Protein AF-0000000085096540 (afdb_homodimer)

Secondary structure (DSSP, 8-state):
---------------HHHHHHHHHHHHHHS-GGG--HHHHHHHH-TT--HHHHHHHHHHHHHHHHHHHHTTS--------------/---------------HHHHHHHHHHHHHHS-GGG--HHHHHHHH-TT--HHHHHHHHHHHHHHHHHHHHTTS--------------

Solvent-accessible surface area (backbone atoms only — not comparable to full-atom values): 10720 Å² total; per-residue (Å²): 128,80,75,74,68,70,60,70,78,68,75,84,72,84,42,75,68,53,48,50,51,51,45,54,40,44,5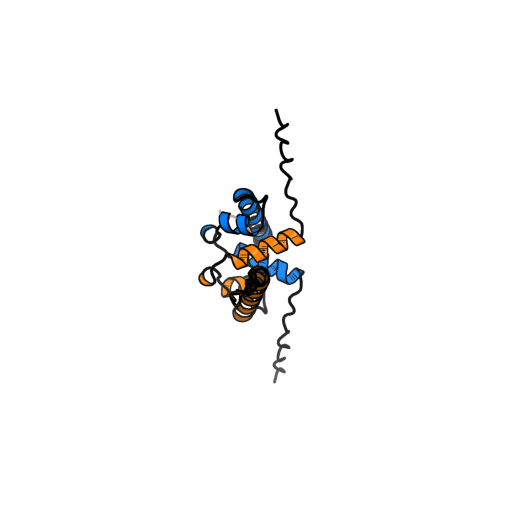8,60,69,46,56,77,84,69,55,58,41,58,60,37,16,60,69,75,33,91,90,50,39,40,67,57,48,46,51,52,55,49,51,52,43,52,51,54,45,49,62,53,52,64,65,49,74,72,73,72,79,73,79,73,69,72,72,73,81,117,126,81,74,75,65,71,60,68,78,70,74,81,73,84,41,74,68,55,49,49,50,52,46,54,42,45,59,60,69,45,55,79,84,69,56,57,40,57,60,39,15,61,70,76,34,90,90,50,39,40,66,56,47,46,52,52,54,50,52,52,41,52,52,55,46,48,61,54,52,64,63,51,75,72,75,72,78,73,75,77,71,75,75,81,79,130

Structure (mmCIF, N/CA/C/O backbone):
data_AF-0000000085096540-model_v1
#
loop_
_entity.id
_entity.type
_entity.pdbx_description
1 polymer 'Uncharacterized protein'
#
loop_
_atom_site.group_PDB
_atom_site.id
_atom_site.type_symbol
_atom_site.label_atom_id
_atom_site.label_alt_id
_atom_site.label_comp_id
_atom_site.label_asym_id
_atom_site.label_entity_id
_atom_site.label_seq_id
_atom_site.pdbx_PDB_ins_code
_atom_site.Cartn_x
_atom_site.Cartn_y
_atom_site.Cartn_z
_atom_site.occupancy
_atom_site.B_iso_or_equiv
_atom_site.auth_seq_id
_atom_site.auth_comp_id
_atom_site.auth_asym_id
_atom_site.auth_atom_id
_atom_site.pdbx_PDB_model_num
ATOM 1 N N . MET A 1 1 ? -4.555 -31.719 -31.266 1 36.19 1 MET A N 1
ATOM 2 C CA . MET A 1 1 ? -3.91 -30.438 -31.047 1 36.19 1 MET A CA 1
ATOM 3 C C . MET A 1 1 ? -4.59 -29.672 -29.906 1 36.19 1 MET A C 1
ATOM 5 O O . MET A 1 1 ? -5.805 -29.453 -29.938 1 36.19 1 MET A O 1
ATOM 9 N N . ALA A 1 2 ? -4.289 -29.891 -28.609 1 49.44 2 ALA A N 1
ATOM 10 C CA . ALA A 1 2 ? -4.914 -29.344 -27.406 1 49.44 2 ALA A CA 1
ATOM 11 C C . ALA A 1 2 ? -5.16 -27.844 -27.547 1 49.44 2 ALA A C 1
ATOM 13 O O . ALA A 1 2 ? -4.348 -27.125 -28.141 1 49.44 2 ALA A O 1
ATOM 14 N N . SER A 1 3 ? -6.297 -27.438 -27.969 1 47.88 3 SER A N 1
ATOM 15 C CA . SER A 1 3 ? -6.73 -26.047 -28.094 1 47.88 3 SER A CA 1
ATOM 16 C C . SER A 1 3 ? -6.023 -25.141 -27.094 1 47.88 3 SER A C 1
ATOM 18 O O . SER A 1 3 ? -6.129 -25.344 -25.891 1 47.88 3 SER A O 1
ATOM 20 N N . ALA A 1 4 ? -4.797 -24.781 -27.281 1 50.97 4 ALA A N 1
ATOM 21 C CA . ALA A 1 4 ? -4.008 -23.797 -26.547 1 50.97 4 ALA A CA 1
ATOM 22 C C . ALA A 1 4 ? -4.895 -22.688 -26.016 1 50.97 4 ALA A C 1
ATOM 24 O O . ALA A 1 4 ? -5.445 -21.891 -26.781 1 50.97 4 ALA A O 1
ATOM 25 N N . GLN A 1 5 ? -5.953 -22.969 -25.234 1 45.81 5 GLN A N 1
ATOM 26 C CA . GLN A 1 5 ? -6.848 -22.016 -24.578 1 45.81 5 GLN A CA 1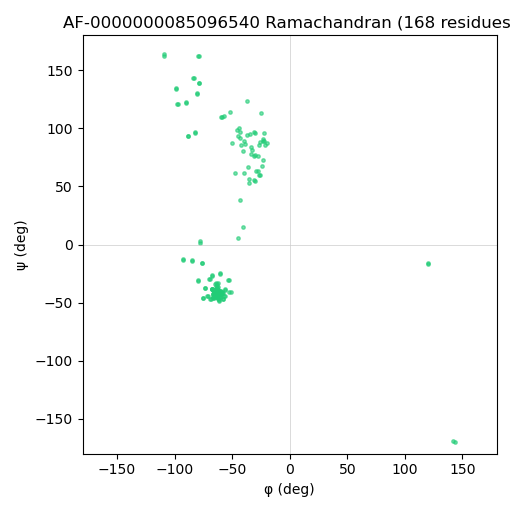
ATOM 27 C C . GLN A 1 5 ? -6.164 -20.672 -24.359 1 45.81 5 GLN A C 1
ATOM 29 O O . GLN A 1 5 ? -5.18 -20.578 -23.609 1 45.81 5 GLN A O 1
ATOM 34 N N . GLU A 1 6 ? -5.887 -19.984 -25.484 1 49.59 6 GLU A N 1
ATOM 35 C CA . GLU A 1 6 ? -5.5 -18.594 -25.344 1 49.59 6 GLU A CA 1
ATOM 36 C C . GLU A 1 6 ? -6.09 -17.984 -24.062 1 49.59 6 GLU A C 1
ATOM 38 O O . GLU A 1 6 ? -7.309 -17.891 -23.922 1 49.59 6 GLU A O 1
ATOM 43 N N . SER A 1 7 ? -5.773 -18.5 -22.969 1 51.91 7 SER A N 1
ATOM 44 C CA . SER A 1 7 ? -6.238 -18 -21.672 1 51.91 7 SER A CA 1
ATOM 45 C C . SER A 1 7 ? -6.645 -16.531 -21.75 1 51.91 7 SER A C 1
ATOM 47 O O . SER A 1 7 ? -5.895 -15.703 -22.266 1 51.91 7 SER A O 1
ATOM 49 N N . PRO A 1 8 ? -7.934 -16.344 -22.078 1 53.5 8 PRO A N 1
ATOM 50 C CA . PRO A 1 8 ? -8.375 -14.953 -22.078 1 53.5 8 PRO A CA 1
ATOM 51 C C . PRO A 1 8 ? -7.469 -14.031 -21.266 1 53.5 8 PRO A C 1
ATOM 53 O O . PRO A 1 8 ? -7.035 -14.398 -20.172 1 53.5 8 PRO A O 1
ATOM 56 N N . LYS A 1 9 ? -6.422 -13.523 -21.969 1 57.03 9 LYS A N 1
ATOM 57 C CA . LYS A 1 9 ? -5.629 -12.523 -21.25 1 57.03 9 LYS A CA 1
ATOM 58 C C . LYS A 1 9 ? -6.48 -11.766 -20.234 1 57.03 9 LYS A C 1
ATOM 60 O O . LYS A 1 9 ? -7.367 -11 -20.609 1 57.03 9 LYS A O 1
ATOM 65 N N . LYS A 1 10 ? -6.984 -12.477 -19.25 1 64.19 10 LYS A N 1
ATOM 66 C CA . LYS A 1 10 ? -7.879 -11.898 -18.25 1 64.19 10 LYS A CA 1
ATOM 67 C C . LYS A 1 10 ? -7.465 -10.469 -17.906 1 64.19 10 LYS A C 1
ATOM 69 O O . LYS A 1 10 ? -6.277 -10.195 -17.719 1 64.19 10 LYS A O 1
ATOM 74 N N . ARG A 1 11 ? -8.109 -9.492 -18.609 1 79.62 11 ARG A N 1
ATOM 75 C CA . ARG A 1 11 ? -7.945 -8.094 -18.203 1 79.62 11 ARG A CA 1
ATOM 76 C C . ARG A 1 11 ? -8.047 -7.945 -16.703 1 79.62 11 ARG A C 1
ATOM 78 O O . ARG A 1 11 ? -9.039 -8.359 -16.094 1 79.62 11 ARG A O 1
ATOM 85 N N . ILE A 1 12 ? -6.984 -7.859 -16.125 1 87.19 12 ILE A N 1
ATOM 86 C CA . ILE A 1 12 ? -6.98 -7.719 -14.672 1 87.19 12 ILE A CA 1
ATOM 87 C C . ILE A 1 12 ? -7.73 -6.453 -14.266 1 87.19 12 ILE A C 1
ATOM 89 O O . ILE A 1 12 ? -7.43 -5.363 -14.758 1 87.19 12 ILE A O 1
ATOM 93 N N . VAL A 1 13 ? -8.906 -6.742 -13.672 1 91.38 13 VAL A N 1
ATOM 94 C CA . VAL A 1 13 ? -9.664 -5.629 -13.102 1 91.38 13 VAL A CA 1
ATOM 95 C C . VAL A 1 13 ? -9.25 -5.414 -11.648 1 91.38 13 VAL A C 1
ATOM 97 O O . VAL A 1 13 ? -9.398 -6.309 -10.812 1 91.38 13 VAL A O 1
ATOM 100 N N . TRP A 1 14 ? -8.797 -4.254 -11.359 1 93.94 14 TRP A N 1
ATOM 101 C CA . TRP A 1 14 ? -8.328 -3.949 -10.008 1 93.94 14 TRP A CA 1
ATOM 102 C C . TRP A 1 14 ? -9.5 -3.6 -9.102 1 93.94 14 TRP A C 1
ATOM 104 O O . TRP A 1 14 ? -9.938 -2.445 -9.055 1 93.94 14 TRP A O 1
ATOM 114 N N . THR A 1 15 ? -9.953 -4.57 -8.367 1 94.06 15 THR A N 1
ATOM 115 C CA . THR A 1 15 ? -10.992 -4.371 -7.363 1 94.06 15 THR A CA 1
ATOM 116 C C . THR A 1 15 ? -10.398 -3.785 -6.086 1 94.06 15 THR A C 1
ATOM 118 O O . THR A 1 15 ? -9.18 -3.814 -5.891 1 94.06 15 THR A O 1
ATOM 121 N N . PRO A 1 16 ? -11.242 -3.215 -5.23 1 92.44 16 PRO A N 1
ATOM 122 C CA . PRO A 1 16 ? -10.742 -2.709 -3.951 1 92.44 16 PRO A CA 1
ATOM 123 C C . PRO A 1 16 ? -10.023 -3.781 -3.135 1 92.44 16 PRO A C 1
ATOM 125 O O . PRO A 1 16 ? -9.031 -3.49 -2.463 1 92.44 16 PRO A O 1
ATOM 128 N N . GLU A 1 17 ? -10.594 -4.969 -3.197 1 92.69 17 GLU A N 1
ATOM 129 C CA . GLU A 1 17 ? -9.992 -6.078 -2.465 1 92.69 17 GLU A CA 1
ATOM 130 C C . GLU A 1 17 ? -8.625 -6.438 -3.035 1 92.69 17 GLU A C 1
ATOM 132 O O . GLU A 1 17 ? -7.684 -6.703 -2.285 1 92.69 17 GLU A O 1
ATOM 137 N N . LEU A 1 18 ? -8.555 -6.457 -4.324 1 93.25 18 LEU A N 1
ATOM 138 C CA . LEU A 1 18 ? -7.305 -6.777 -5 1 93.25 18 LEU A CA 1
ATOM 139 C C . LEU A 1 18 ? -6.258 -5.699 -4.738 1 93.25 18 LEU A C 1
ATOM 141 O O . LEU A 1 18 ? -5.078 -6.008 -4.547 1 93.25 18 LEU A O 1
ATOM 145 N N . ASN A 1 19 ? -6.699 -4.484 -4.777 1 93.94 19 ASN A N 1
ATOM 146 C CA . ASN A 1 19 ? -5.801 -3.381 -4.461 1 93.94 19 ASN A CA 1
ATOM 147 C C . ASN A 1 19 ? -5.242 -3.5 -3.047 1 93.94 19 ASN A C 1
ATOM 149 O O . ASN A 1 19 ? -4.059 -3.244 -2.818 1 93.94 19 ASN A O 1
ATOM 153 N N . LYS A 1 20 ? -6.145 -3.883 -2.172 1 92.94 20 LYS A N 1
ATOM 154 C CA . LYS A 1 20 ? -5.703 -4.078 -0.794 1 92.94 20 LYS A CA 1
ATOM 155 C C . LYS A 1 20 ? -4.641 -5.172 -0.707 1 92.94 20 LYS A C 1
ATOM 157 O O . LYS A 1 20 ? -3.643 -5.02 -0 1 92.94 20 LYS A O 1
ATOM 162 N N . GLN A 1 21 ? -4.816 -6.258 -1.412 1 94.38 21 GLN A N 1
ATOM 163 C CA . GLN A 1 21 ? -3.857 -7.355 -1.432 1 94.38 21 GLN A CA 1
ATOM 164 C C . GLN A 1 21 ? -2.516 -6.91 -2.002 1 94.38 21 GLN A C 1
ATOM 166 O O . GLN A 1 21 ? -1.459 -7.293 -1.494 1 94.38 21 GLN A O 1
ATOM 171 N N . LEU A 1 22 ? -2.588 -6.121 -3.053 1 94.75 22 LEU A N 1
ATOM 172 C CA . LEU A 1 22 ? -1.38 -5.566 -3.656 1 94.75 22 LEU A CA 1
ATOM 173 C C . LEU A 1 22 ? -0.592 -4.746 -2.641 1 94.75 22 LEU A C 1
ATOM 175 O O . LEU A 1 22 ? 0.631 -4.875 -2.547 1 94.75 22 LEU A O 1
ATOM 179 N N . PHE A 1 23 ? -1.301 -4.004 -1.889 1 94.06 23 PHE A N 1
ATOM 180 C CA . PHE A 1 23 ? -0.681 -3.109 -0.919 1 94.06 23 PHE A CA 1
ATOM 181 C C . PHE A 1 23 ? -0.012 -3.9 0.198 1 94.06 23 PHE A C 1
ATOM 183 O O . PHE A 1 23 ? 1.139 -3.635 0.551 1 94.06 23 PHE A O 1
ATOM 190 N N . VAL A 1 24 ? -0.708 -4.855 0.712 1 93.56 24 VAL A N 1
ATOM 191 C CA . VAL A 1 24 ? -0.181 -5.691 1.786 1 93.56 24 VAL A CA 1
ATOM 192 C C . VAL A 1 24 ? 1.042 -6.457 1.29 1 93.56 24 VAL A C 1
ATOM 194 O O . VAL A 1 24 ? 2.051 -6.551 1.992 1 93.56 24 VAL A O 1
ATOM 197 N N . THR A 1 25 ? 0.964 -7.027 0.089 1 95.38 25 THR A N 1
ATOM 198 C CA . THR A 1 25 ? 2.062 -7.773 -0.518 1 95.38 25 THR A CA 1
ATOM 199 C C . THR A 1 25 ? 3.287 -6.879 -0.697 1 95.38 25 THR A C 1
ATOM 201 O O . THR A 1 25 ? 4.414 -7.301 -0.428 1 95.38 25 THR A O 1
ATOM 204 N N . LEU A 1 26 ? 3.043 -5.652 -1.104 1 94.31 26 LEU A N 1
ATOM 205 C CA . LEU A 1 26 ? 4.117 -4.684 -1.288 1 94.31 26 LEU A CA 1
ATOM 206 C C . LEU A 1 26 ? 4.848 -4.426 0.026 1 94.31 26 LEU A C 1
ATOM 208 O O . LEU A 1 26 ? 6.082 -4.465 0.074 1 94.31 26 LEU A O 1
ATOM 212 N N . ILE A 1 27 ? 4.121 -4.176 1.089 1 94.31 27 ILE A N 1
ATOM 213 C CA . ILE A 1 27 ? 4.676 -3.914 2.414 1 94.31 27 ILE A CA 1
ATOM 214 C C . ILE A 1 27 ? 5.508 -5.109 2.869 1 94.31 27 ILE A C 1
ATOM 216 O O . ILE A 1 27 ? 6.602 -4.945 3.41 1 94.31 27 ILE A O 1
ATOM 220 N N . ASN A 1 28 ? 5.008 -6.309 2.58 1 93 28 ASN A N 1
ATOM 221 C CA . ASN A 1 28 ? 5.691 -7.535 2.982 1 93 28 ASN A CA 1
ATOM 222 C C . ASN A 1 28 ? 7.008 -7.715 2.229 1 93 28 ASN A C 1
ATOM 224 O O . ASN A 1 28 ? 7.945 -8.32 2.746 1 93 28 ASN A O 1
ATOM 228 N N . CYS A 1 29 ? 7.082 -7.172 1.093 1 93.56 29 CYS A N 1
ATOM 229 C CA . CYS A 1 29 ? 8.258 -7.348 0.252 1 93.56 29 CYS A CA 1
ATOM 230 C C . CYS A 1 29 ? 9.266 -6.227 0.484 1 93.56 29 CYS A C 1
ATOM 232 O O . CYS A 1 29 ? 10.43 -6.332 0.08 1 93.56 29 CYS A O 1
ATOM 234 N N . LEU A 1 30 ? 8.836 -5.176 1.153 1 93.19 30 LEU A N 1
ATOM 235 C CA . LEU A 1 30 ? 9.703 -4.023 1.382 1 93.19 30 LEU A CA 1
ATOM 236 C C . LEU A 1 30 ? 10.609 -4.258 2.586 1 93.19 30 LEU A C 1
ATOM 238 O O . LEU A 1 30 ? 10.203 -4.883 3.564 1 93.19 30 LEU A O 1
ATOM 242 N N . GLU A 1 31 ? 11.82 -3.748 2.41 1 91.69 31 GLU A N 1
ATOM 243 C CA . GLU A 1 31 ? 12.719 -3.709 3.561 1 91.69 31 GLU A CA 1
ATOM 244 C C . GLU A 1 31 ? 12.375 -2.549 4.492 1 91.69 31 GLU A C 1
ATOM 246 O O . GLU A 1 31 ? 12.078 -1.445 4.027 1 91.69 31 GLU A O 1
ATOM 251 N N . PRO A 1 32 ? 12.422 -2.809 5.816 1 88.75 32 PRO A N 1
ATOM 252 C CA . PRO A 1 32 ? 12.133 -1.743 6.777 1 88.75 32 PRO A CA 1
ATOM 253 C C . PRO A 1 32 ? 12.977 -0.491 6.547 1 88.75 32 PRO A C 1
ATOM 255 O O . PRO A 1 32 ? 12.516 0.624 6.809 1 88.75 32 PRO A O 1
ATOM 258 N N . SER A 1 33 ? 14.133 -0.729 6.059 1 92.5 33 SER A N 1
ATOM 259 C CA . SER A 1 33 ? 15.062 0.381 5.863 1 92.5 33 SER A CA 1
ATOM 260 C C . SER A 1 33 ? 14.68 1.21 4.641 1 92.5 33 SER A C 1
ATOM 262 O O . SER A 1 33 ? 15.109 2.357 4.504 1 92.5 33 SER A O 1
ATOM 264 N N . ALA A 1 34 ? 13.852 0.702 3.787 1 92.62 34 ALA A N 1
ATOM 265 C CA . ALA A 1 34 ? 13.469 1.39 2.557 1 92.62 34 ALA A CA 1
ATOM 266 C C . ALA A 1 34 ? 12.32 2.363 2.811 1 92.62 34 ALA A C 1
ATOM 268 O O . ALA A 1 34 ? 12.07 3.262 2.004 1 92.62 34 ALA A O 1
ATOM 269 N N . ILE A 1 35 ? 11.688 2.268 3.928 1 94.94 35 ILE A N 1
ATOM 270 C CA . ILE A 1 35 ? 10.516 3.072 4.234 1 94.94 35 ILE A CA 1
ATOM 271 C C . ILE A 1 35 ? 10.922 4.277 5.082 1 94.94 35 ILE A C 1
ATOM 273 O O . ILE A 1 35 ? 11.547 4.121 6.133 1 94.94 35 ILE A O 1
ATOM 277 N N . ASN A 1 36 ? 10.648 5.441 4.566 1 95.31 36 ASN A N 1
ATOM 278 C CA . ASN A 1 36 ? 10.812 6.664 5.348 1 95.31 36 ASN A CA 1
ATOM 279 C C . ASN A 1 36 ? 9.555 6.996 6.141 1 95.31 36 ASN A C 1
ATOM 281 O O . ASN A 1 36 ? 8.68 7.711 5.652 1 95.31 36 ASN A O 1
ATOM 285 N N . TYR A 1 37 ? 9.508 6.551 7.348 1 96.19 37 TYR A N 1
ATOM 286 C CA . TYR A 1 37 ? 8.312 6.645 8.18 1 96.19 37 TYR A CA 1
ATOM 287 C C . TYR A 1 37 ? 7.961 8.102 8.469 1 96.19 37 TYR A C 1
ATOM 289 O O . TYR A 1 37 ? 6.785 8.445 8.609 1 96.19 37 TYR A O 1
ATOM 297 N N . PHE A 1 38 ? 8.961 8.898 8.57 1 95.94 38 PHE A N 1
ATOM 298 C CA . PHE A 1 38 ? 8.727 10.312 8.828 1 95.94 38 PHE A CA 1
ATOM 299 C C . PHE A 1 38 ? 8.031 10.977 7.652 1 95.94 38 PHE A C 1
ATOM 301 O O . PHE A 1 38 ? 7.035 11.68 7.832 1 95.94 38 PHE A O 1
ATOM 308 N N . LYS A 1 39 ? 8.523 10.688 6.5 1 94.94 39 LYS A N 1
ATOM 309 C CA . LYS A 1 39 ? 7.957 11.258 5.281 1 94.94 39 LYS A CA 1
ATOM 310 C C . LYS A 1 39 ? 6.535 10.75 5.051 1 94.94 39 LYS A C 1
ATOM 312 O O . LYS A 1 39 ? 5.648 11.523 4.68 1 94.94 39 LYS A O 1
ATOM 317 N N . VAL A 1 40 ? 6.309 9.523 5.258 1 96.12 40 VAL A N 1
ATOM 318 C CA . VAL A 1 40 ? 4.988 8.93 5.09 1 96.12 40 VAL A CA 1
ATOM 319 C C . VAL A 1 40 ? 4 9.57 6.062 1 96.12 40 VAL A C 1
ATOM 321 O O . VAL A 1 40 ? 2.906 9.977 5.664 1 96.12 40 VAL A O 1
ATOM 324 N N . ALA A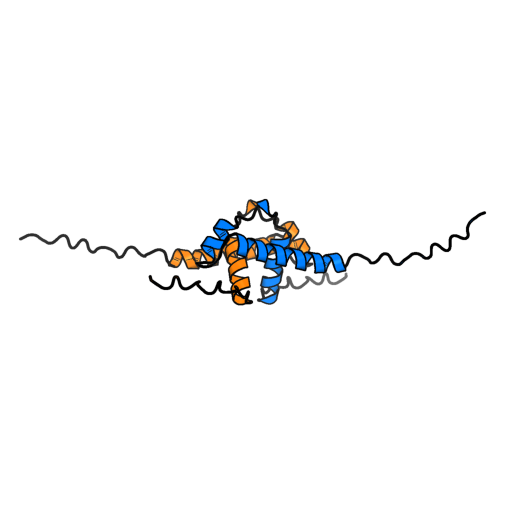 1 41 ? 4.434 9.695 7.32 1 96.56 41 ALA A N 1
ATOM 325 C CA . ALA A 1 41 ? 3.586 10.312 8.336 1 96.56 41 ALA A CA 1
ATOM 326 C C . ALA A 1 41 ? 3.227 11.75 7.953 1 96.56 41 ALA A C 1
ATOM 328 O O . ALA A 1 41 ? 2.074 12.164 8.094 1 96.56 41 ALA A O 1
ATOM 329 N N . ALA A 1 42 ? 4.219 12.461 7.473 1 95.31 42 ALA A N 1
ATOM 330 C CA . ALA A 1 42 ? 4.043 13.859 7.078 1 95.31 42 ALA A CA 1
ATOM 331 C C . ALA A 1 42 ? 3.041 13.984 5.934 1 95.31 42 ALA A C 1
ATOM 333 O O . ALA A 1 42 ? 2.248 14.93 5.895 1 95.31 42 ALA A O 1
ATOM 334 N N . ASN A 1 43 ? 3.051 13.023 5.004 1 94.12 43 ASN A N 1
ATOM 335 C CA . ASN A 1 43 ? 2.18 13.07 3.834 1 94.12 43 ASN A CA 1
ATOM 336 C C . ASN A 1 43 ? 0.763 12.617 4.172 1 94.12 43 ASN A C 1
ATOM 338 O O . ASN A 1 43 ? -0.198 13.031 3.521 1 94.12 43 ASN A O 1
ATOM 342 N N . LEU A 1 44 ? 0.593 11.703 5.141 1 92.81 44 LEU A N 1
ATOM 343 C CA . LEU A 1 44 ? -0.73 11.273 5.582 1 92.81 44 LEU A CA 1
ATOM 344 C C . LEU A 1 44 ? -1.503 12.438 6.188 1 92.81 44 LEU A C 1
ATOM 346 O O . LEU A 1 44 ? -2.717 12.547 6.004 1 92.81 44 LEU A O 1
ATOM 350 N N . GLY A 1 45 ? -0.847 13.234 6.879 1 90.56 45 GLY A N 1
ATOM 351 C CA . GLY A 1 45 ? -1.487 14.398 7.469 1 90.56 45 GLY A CA 1
ATOM 352 C C . GLY A 1 45 ? -0.987 14.711 8.867 1 90.56 45 GLY A C 1
ATOM 353 O O . GLY A 1 45 ? -0.045 14.078 9.352 1 90.56 45 GLY A O 1
ATOM 354 N N . GLU A 1 46 ? -1.86 15.672 9.367 1 88.12 46 GLU A N 1
ATOM 355 C CA . GLU A 1 46 ? -1.548 16.062 10.734 1 88.12 46 GLU A CA 1
ATOM 356 C C . GLU A 1 46 ? -2.092 15.047 11.734 1 88.12 46 GLU A C 1
ATOM 358 O O . GLU A 1 46 ? -3.125 14.422 11.492 1 88.12 46 GLU A O 1
ATOM 363 N N . GLY A 1 47 ? -1.342 14.539 12.703 1 90.06 47 GLY A N 1
ATOM 364 C CA . GLY A 1 47 ? -1.813 13.602 13.711 1 90.06 47 GLY A CA 1
ATOM 365 C C . GLY A 1 47 ? -1.069 12.28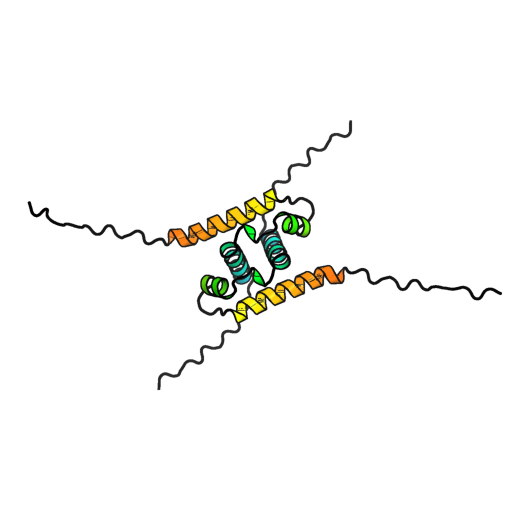1 13.695 1 90.06 47 GLY A C 1
ATOM 366 O O . GLY A 1 47 ? -1.188 11.484 14.625 1 90.06 47 GLY A O 1
ATOM 367 N N . PHE A 1 48 ? -0.448 12.195 12.547 1 94.31 48 PHE A N 1
ATOM 368 C CA . PHE A 1 48 ? 0.302 10.953 12.461 1 94.31 48 PHE A CA 1
ATOM 369 C C . PHE A 1 48 ? 1.771 11.18 12.797 1 94.31 48 PHE A C 1
ATOM 371 O O . PHE A 1 48 ? 2.383 12.141 12.32 1 94.31 48 PHE A O 1
ATOM 378 N N . SER A 1 49 ? 2.234 10.289 13.602 1 95.5 49 SER A N 1
ATOM 379 C CA . SER A 1 49 ? 3.658 10.305 13.914 1 95.5 49 SER A CA 1
ATOM 380 C C . SER A 1 49 ? 4.379 9.133 13.266 1 95.5 49 SER A C 1
ATOM 382 O O . SER A 1 49 ? 3.742 8.172 12.82 1 95.5 49 SER A O 1
ATOM 384 N N . ARG A 1 50 ? 5.699 9.336 13.227 1 95.19 50 ARG A N 1
ATOM 385 C CA . ARG A 1 50 ? 6.551 8.273 12.703 1 95.19 50 ARG A CA 1
ATOM 386 C C . ARG A 1 50 ? 6.254 6.945 13.383 1 95.19 50 ARG A C 1
ATOM 388 O O . ARG A 1 50 ? 6.176 5.906 12.719 1 95.19 50 ARG A O 1
ATOM 395 N N . ASP A 1 51 ? 6.055 7.039 14.695 1 96.12 51 ASP A N 1
ATOM 396 C CA . ASP A 1 51 ? 5.848 5.836 15.5 1 96.12 51 ASP A CA 1
ATOM 397 C C . ASP A 1 51 ? 4.52 5.168 15.156 1 96.12 51 ASP A C 1
ATOM 399 O O . ASP A 1 51 ? 4.426 3.939 15.133 1 96.12 51 ASP A O 1
ATOM 403 N N . ILE A 1 52 ? 3.561 5.93 14.93 1 96.06 52 ILE A N 1
ATOM 404 C CA . ILE A 1 52 ? 2.229 5.43 14.602 1 96.06 52 ILE A CA 1
ATOM 405 C C . ILE A 1 52 ? 2.27 4.672 13.281 1 96.06 52 ILE A C 1
ATOM 407 O O . ILE A 1 52 ? 1.737 3.566 13.172 1 96.06 52 ILE A O 1
ATOM 411 N N . VAL A 1 53 ? 2.938 5.27 12.328 1 96.06 53 VAL A N 1
ATOM 412 C CA . VAL A 1 53 ? 3.055 4.66 11.008 1 96.06 53 VAL A CA 1
ATOM 413 C C . VAL A 1 53 ? 3.883 3.381 11.102 1 96.06 53 VAL A C 1
ATOM 415 O O . VAL A 1 53 ? 3.521 2.355 10.516 1 96.06 53 VAL A O 1
ATOM 418 N N . TYR A 1 54 ? 4.938 3.484 11.867 1 96 54 TYR A N 1
ATOM 419 C CA . TYR A 1 54 ? 5.797 2.32 12.062 1 96 54 TYR A CA 1
ATOM 420 C C . TYR A 1 54 ? 5.008 1.155 12.648 1 96 54 TYR A C 1
ATOM 422 O O . TYR A 1 54 ? 5.102 0.027 12.156 1 96 54 TYR A O 1
ATOM 430 N N . LYS A 1 55 ? 4.262 1.393 13.617 1 95.88 55 LYS A N 1
ATOM 431 C CA . LYS A 1 55 ? 3.49 0.35 14.289 1 95.88 55 LYS A CA 1
ATOM 432 C C . LYS A 1 55 ? 2.467 -0.273 13.344 1 95.88 55 LYS A C 1
ATOM 434 O O . LYS A 1 55 ? 2.268 -1.489 13.344 1 95.88 55 LYS A O 1
ATOM 439 N N . ARG A 1 56 ? 1.883 0.535 12.539 1 95.44 56 ARG A N 1
ATOM 440 C CA . ARG A 1 56 ? 0.875 0.037 11.609 1 95.44 56 ARG A CA 1
ATOM 441 C C . ARG A 1 56 ? 1.499 -0.887 10.562 1 95.44 56 ARG A C 1
ATOM 443 O O . ARG A 1 56 ? 0.973 -1.968 10.289 1 95.44 56 ARG A O 1
ATOM 450 N N . ILE A 1 57 ? 2.604 -0.448 10.039 1 95.19 57 ILE A N 1
ATOM 451 C CA . ILE A 1 57 ? 3.305 -1.235 9.031 1 95.19 57 ILE A CA 1
ATOM 452 C C . ILE A 1 57 ? 3.83 -2.525 9.656 1 95.19 57 ILE A C 1
ATOM 454 O O . ILE A 1 57 ? 3.754 -3.594 9.047 1 95.19 57 ILE A O 1
ATOM 458 N N . TYR A 1 58 ? 4.289 -2.426 10.836 1 93.81 58 TYR A N 1
ATOM 459 C CA . TYR A 1 58 ? 4.754 -3.592 11.57 1 93.81 58 TYR A CA 1
ATOM 460 C C . TYR A 1 58 ? 3.629 -4.602 11.766 1 93.81 58 TYR A C 1
ATOM 462 O O . TYR A 1 58 ? 3.82 -5.801 11.562 1 93.81 58 TYR A O 1
ATOM 470 N N . ASP A 1 59 ? 2.477 -4.137 12.148 1 94.19 59 ASP A N 1
ATOM 471 C CA . ASP A 1 59 ? 1.312 -4.992 12.352 1 94.19 59 ASP A CA 1
ATOM 472 C C . ASP A 1 59 ? 0.91 -5.695 11.062 1 94.19 59 ASP A C 1
ATOM 474 O O . ASP A 1 59 ? 0.523 -6.867 11.078 1 94.19 59 ASP A O 1
ATOM 478 N N . ILE A 1 60 ? 0.963 -5.043 10.008 1 93.38 60 ILE A N 1
ATOM 479 C CA . ILE A 1 60 ? 0.597 -5.602 8.711 1 93.38 60 ILE A CA 1
ATOM 480 C C . ILE A 1 60 ? 1.575 -6.711 8.336 1 93.38 60 ILE A C 1
ATOM 482 O O . ILE A 1 60 ? 1.164 -7.777 7.867 1 93.38 60 ILE A O 1
ATOM 486 N N . LYS A 1 61 ? 2.803 -6.445 8.555 1 92.19 61 LYS A N 1
ATOM 487 C CA . LYS A 1 61 ? 3.824 -7.441 8.242 1 92.19 61 LYS A CA 1
ATOM 488 C C . LYS A 1 61 ? 3.664 -8.688 9.109 1 92.19 61 LYS A C 1
ATOM 490 O O . LYS A 1 61 ? 3.85 -9.812 8.633 1 92.19 61 LYS A O 1
ATOM 495 N N . LYS A 1 62 ? 3.348 -8.469 10.258 1 89.31 62 LYS A N 1
ATOM 496 C CA . LYS A 1 62 ? 3.182 -9.586 11.188 1 89.31 62 LYS A CA 1
ATOM 497 C C . LYS A 1 62 ? 1.983 -10.445 10.805 1 89.31 62 LYS A C 1
ATOM 499 O O . LYS A 1 62 ? 2.039 -11.672 10.906 1 89.31 62 LYS A O 1
ATOM 504 N N . LYS A 1 63 ? 0.964 -9.82 10.383 1 82.31 63 LYS A N 1
ATOM 505 C CA . LYS A 1 63 ? -0.249 -10.531 9.984 1 82.31 63 LYS A CA 1
ATOM 506 C C . LYS A 1 63 ? -0.039 -11.289 8.68 1 82.31 63 LYS A C 1
ATOM 508 O O . LYS A 1 63 ? -0.572 -12.383 8.5 1 82.31 63 LYS A O 1
ATOM 513 N N . GLY A 1 64 ? 0.568 -10.664 7.75 1 71.31 64 GLY A N 1
ATOM 514 C CA . GLY A 1 64 ? 0.904 -11.367 6.52 1 71.31 64 GLY A CA 1
ATOM 515 C C . GLY A 1 64 ? 1.748 -12.602 6.75 1 71.31 64 GLY A C 1
ATOM 516 O O . GLY A 1 64 ? 1.551 -13.625 6.09 1 71.31 64 GLY A O 1
ATOM 517 N N . VAL A 1 65 ? 2.713 -12.508 7.566 1 59.72 65 VAL A N 1
ATOM 518 C CA . VAL A 1 65 ? 3.598 -13.609 7.914 1 59.72 65 VAL A CA 1
ATOM 519 C C . VAL A 1 65 ? 2.801 -14.711 8.617 1 59.72 65 VAL A C 1
ATOM 521 O O . VAL A 1 65 ? 3.041 -15.898 8.383 1 59.72 65 VAL A O 1
ATOM 524 N N . ASN A 1 66 ? 1.879 -14.195 9.367 1 56.25 66 ASN A N 1
ATOM 525 C CA . ASN A 1 66 ? 1.092 -15.188 10.086 1 56.25 66 ASN A CA 1
ATOM 526 C C . ASN A 1 66 ? 0.198 -15.984 9.141 1 56.25 66 ASN A C 1
ATOM 528 O O . ASN A 1 66 ? -0.117 -17.141 9.406 1 56.25 66 ASN A O 1
ATOM 532 N N . MET A 1 67 ? -0.16 -15.312 8.125 1 51.31 67 MET A N 1
ATOM 533 C CA . MET A 1 67 ? -0.951 -16.062 7.156 1 51.31 67 MET A CA 1
ATOM 534 C C . MET A 1 67 ? -0.075 -17.031 6.375 1 51.31 67 MET A C 1
ATOM 536 O O . MET A 1 67 ? -0.529 -18.109 5.984 1 51.31 67 MET A O 1
ATOM 540 N N . VAL A 1 68 ? 1.121 -16.656 6.051 1 47.75 68 VAL A N 1
ATOM 541 C CA . VAL A 1 68 ? 2.01 -17.578 5.344 1 47.75 68 VAL A CA 1
ATOM 542 C C . VAL A 1 68 ? 2.545 -18.625 6.312 1 47.75 68 VAL A C 1
ATOM 544 O O . VAL A 1 68 ? 2.719 -19.797 5.941 1 47.75 68 VAL A O 1
ATOM 547 N N . GLU A 1 69 ? 2.98 -18.156 7.453 1 46.84 69 GLU A N 1
ATOM 548 C CA . GLU A 1 69 ? 3.564 -19.156 8.352 1 46.84 69 GLU A CA 1
ATOM 549 C C . GLU A 1 69 ? 2.537 -20.203 8.758 1 46.84 69 GLU A C 1
ATOM 551 O O . GLU A 1 69 ? 2.898 -21.312 9.172 1 46.84 69 GLU A O 1
ATOM 556 N N . LYS A 1 70 ? 1.372 -19.688 8.844 1 44.31 70 LYS A N 1
ATOM 557 C CA . LYS A 1 70 ? 0.496 -20.781 9.281 1 44.31 70 LYS A CA 1
ATOM 558 C C . LYS A 1 70 ? 0.49 -21.922 8.266 1 44.31 70 LYS A C 1
ATOM 560 O O . LYS A 1 70 ? 0.013 -23.016 8.562 1 44.31 70 LYS A O 1
ATOM 565 N N . SER A 1 71 ? 0.824 -21.469 7.023 1 40.81 71 SER A N 1
ATOM 566 C CA . SER A 1 71 ? 0.849 -22.625 6.137 1 40.81 71 SER A CA 1
ATOM 567 C C . SER A 1 71 ? 2.125 -23.438 6.324 1 40.81 71 SER A C 1
ATOM 569 O O . SER A 1 71 ? 2.826 -23.734 5.359 1 40.81 71 SER A O 1
ATOM 571 N N . THR A 1 72 ? 2.982 -23.078 7.25 1 44.06 72 THR A N 1
ATOM 572 C CA . THR A 1 72 ? 4.09 -23.984 7.492 1 44.06 72 THR A CA 1
ATOM 573 C C . THR A 1 72 ? 3.578 -25.406 7.742 1 44.06 72 THR A C 1
ATOM 575 O O . THR A 1 72 ? 2.67 -25.609 8.555 1 44.06 72 THR A O 1
ATOM 578 N N . PRO A 1 73 ? 3.932 -26.234 6.824 1 38.88 73 PRO A N 1
ATOM 579 C CA . PRO A 1 73 ? 3.629 -27.672 6.828 1 38.88 73 PRO A CA 1
ATOM 580 C C . PRO A 1 73 ? 3.783 -28.297 8.211 1 38.88 73 PRO A C 1
ATOM 582 O O . PRO A 1 73 ? 4.844 -28.188 8.828 1 38.88 73 PRO A O 1
ATOM 585 N N . LYS A 1 74 ? 2.867 -28.188 9.086 1 39.25 74 LYS A N 1
ATOM 586 C CA . LYS A 1 74 ? 2.881 -29.156 10.172 1 39.25 74 LYS A CA 1
ATOM 587 C C . LYS A 1 74 ? 3.406 -30.5 9.695 1 39.25 74 LYS A C 1
ATOM 589 O O . LYS A 1 74 ? 2.902 -31.062 8.719 1 39.25 74 LYS A O 1
ATOM 594 N N . LYS A 1 75 ? 4.844 -30.734 9.586 1 38.47 75 LYS A N 1
ATOM 595 C CA . LYS A 1 75 ? 5.449 -32.062 9.445 1 38.47 75 LYS A CA 1
ATOM 596 C C . LYS A 1 75 ? 4.551 -33.125 10.039 1 38.47 75 LYS A C 1
ATOM 598 O O . LYS A 1 75 ? 4.098 -33 11.18 1 38.47 75 LYS A O 1
ATOM 603 N N . ARG A 1 76 ? 3.633 -33.688 9.305 1 42.25 76 ARG A N 1
ATOM 604 C CA . ARG A 1 76 ? 3.055 -34.969 9.68 1 42.25 76 ARG A CA 1
ATOM 605 C C . ARG A 1 76 ? 4.066 -35.812 10.43 1 42.25 76 ARG A C 1
ATOM 607 O O . ARG A 1 76 ? 5.207 -35.969 9.984 1 42.25 76 ARG A O 1
ATOM 614 N N . LYS A 1 77 ? 4.098 -35.875 11.828 1 40.41 77 LYS A N 1
ATOM 615 C CA . LYS A 1 77 ? 4.832 -36.781 12.688 1 40.41 77 LYS A CA 1
ATOM 616 C C . LYS A 1 77 ? 5.012 -38.156 12.016 1 40.41 77 LYS A C 1
ATOM 618 O O . LYS A 1 77 ? 4.031 -38.781 11.633 1 40.41 77 LYS A O 1
ATOM 623 N N . VAL A 1 78 ? 5.887 -38.344 11.062 1 37.59 78 VAL A N 1
ATOM 624 C CA . VAL A 1 78 ? 6.352 -39.656 10.641 1 37.59 78 VAL A CA 1
ATOM 625 C C . VAL A 1 78 ? 6.621 -40.5 11.875 1 37.59 78 VAL A C 1
ATOM 627 O O . VAL A 1 78 ? 7.316 -40.094 12.797 1 37.59 78 VAL A O 1
ATOM 630 N N . VAL A 1 79 ? 5.586 -41.344 12.422 1 37.47 79 VAL A N 1
ATOM 631 C CA . VAL A 1 79 ? 5.73 -42.531 13.258 1 37.47 79 VAL A CA 1
ATOM 632 C C . VAL A 1 79 ? 6.98 -43.312 12.844 1 37.47 79 VAL A C 1
ATOM 634 O O . VAL A 1 79 ? 7.035 -43.875 11.75 1 37.47 79 VAL A O 1
ATOM 637 N N . THR A 1 80 ? 8.102 -42.719 12.844 1 36.19 80 THR A N 1
ATOM 638 C CA . THR A 1 80 ? 9.273 -43.594 12.766 1 36.19 80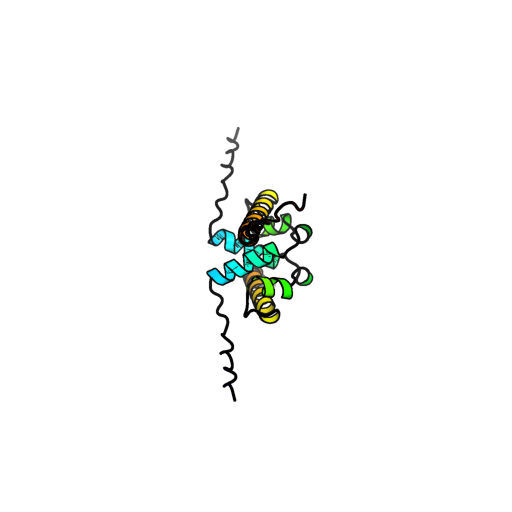 THR A CA 1
ATOM 639 C C . THR A 1 80 ? 9.164 -44.75 13.758 1 36.19 80 THR A C 1
ATOM 641 O O . THR A 1 80 ? 9.25 -44.531 14.969 1 36.19 80 THR A O 1
ATOM 644 N N . ASP A 1 81 ? 8.039 -45.656 13.586 1 36.72 81 ASP A N 1
ATOM 645 C CA . ASP A 1 81 ? 8.117 -47 14.188 1 36.72 81 ASP A CA 1
ATOM 646 C C . ASP A 1 81 ? 9.508 -47.594 14.016 1 36.72 81 ASP A C 1
ATOM 648 O O . ASP A 1 81 ? 9.664 -48.812 13.914 1 36.72 81 ASP A O 1
ATOM 652 N N . ALA A 1 82 ? 10.555 -46.938 13.688 1 35.91 82 ALA A N 1
ATOM 653 C CA . ALA A 1 82 ? 11.766 -47.75 13.711 1 35.91 82 ALA A CA 1
ATOM 654 C C . ALA A 1 82 ? 11.883 -48.5 15.023 1 35.91 82 ALA A C 1
ATOM 656 O O . ALA A 1 82 ? 11.805 -47.906 16.109 1 35.91 82 ALA A O 1
ATOM 657 N N . ASP A 1 83 ? 11.273 -49.719 15.125 1 37 83 ASP A N 1
ATOM 658 C CA . ASP A 1 83 ? 11.734 -50.906 15.859 1 37 83 ASP A CA 1
ATOM 659 C C . ASP A 1 83 ? 13.25 -50.875 16.062 1 37 83 ASP A C 1
ATOM 661 O O . ASP A 1 83 ? 13.992 -50.562 15.125 1 37 83 ASP A O 1
ATOM 665 N N . GLU A 1 84 ? 13.75 -50.312 17.156 1 36.56 84 GLU A N 1
ATOM 666 C CA . GLU A 1 84 ? 15.023 -50.5 17.844 1 36.56 84 GLU A CA 1
ATOM 667 C C . GLU A 1 84 ? 15.641 -51.875 17.5 1 36.56 84 GLU A C 1
ATOM 669 O O . GLU A 1 84 ? 14.992 -52.906 17.656 1 36.56 84 GLU A O 1
ATOM 674 N N . ASN A 1 85 ? 16.516 -51.938 16.562 1 39.09 85 ASN A N 1
ATOM 675 C CA . ASN A 1 85 ? 17.516 -52.969 16.312 1 39.09 85 ASN A CA 1
ATOM 676 C C . ASN A 1 85 ? 18.234 -53.375 17.609 1 39.09 85 ASN A C 1
ATOM 678 O O . ASN A 1 85 ? 18.969 -54.375 17.641 1 39.09 85 ASN A O 1
ATOM 682 N N . SER A 1 86 ? 17.891 -52.906 18.875 1 28.78 86 SER A N 1
ATOM 683 C CA . SER A 1 86 ? 18.75 -53.781 19.688 1 28.78 86 SER A CA 1
ATOM 684 C C . SER A 1 86 ? 18.328 -55.219 19.594 1 28.78 86 SER A C 1
ATOM 686 O O . SER A 1 86 ? 17.156 -55.531 19.422 1 28.78 86 SER A O 1
ATOM 688 N N . MET B 1 1 ? -4.652 29.875 33 1 37 1 MET B N 1
ATOM 689 C CA . MET B 1 1 ? -3.863 28.734 32.531 1 37 1 MET B CA 1
ATOM 690 C C . MET B 1 1 ? -4.645 27.906 31.531 1 37 1 MET B C 1
ATOM 692 O O . MET B 1 1 ? -5.777 27.5 31.797 1 37 1 MET B O 1
ATOM 696 N N . ALA B 1 2 ? -4.656 28.203 30.203 1 49.38 2 ALA B N 1
ATOM 697 C CA . ALA B 1 2 ? -5.418 27.562 29.141 1 49.38 2 ALA B CA 1
ATOM 698 C C . ALA B 1 2 ? -5.387 26.031 29.281 1 49.38 2 ALA B C 1
ATOM 700 O O . ALA B 1 2 ? -4.371 25.469 29.688 1 49.38 2 ALA B O 1
ATOM 701 N N . SER B 1 3 ? -6.316 25.422 29.844 1 47.88 3 SER B N 1
ATOM 702 C CA . SER B 1 3 ? -6.469 23.969 30 1 47.88 3 SER B CA 1
ATOM 703 C C . SER B 1 3 ? -5.82 23.234 28.828 1 47.88 3 SER B C 1
ATOM 705 O O . SER B 1 3 ? -6.191 23.438 27.672 1 47.88 3 SER B O 1
ATOM 707 N N . ALA B 1 4 ? -4.527 23.094 28.75 1 50.06 4 ALA B N 1
ATOM 708 C CA . ALA B 1 4 ? -3.748 22.266 27.828 1 50.06 4 ALA B CA 1
ATOM 709 C C . ALA B 1 4 ? -4.52 21.016 27.422 1 50.06 4 ALA B C 1
ATOM 711 O O . ALA B 1 4 ? -4.777 20.141 28.25 1 50.06 4 ALA B O 1
ATOM 712 N N . GLN B 1 5 ? -5.734 21.125 26.891 1 44.72 5 GLN B N 1
ATOM 713 C CA . GLN B 1 5 ? -6.582 20.062 26.375 1 44.72 5 GLN B CA 1
ATOM 714 C C . GLN B 1 5 ? -5.75 18.844 25.969 1 44.72 5 GLN B C 1
ATOM 716 O O . GLN B 1 5 ? -4.883 18.938 25.094 1 44.72 5 GLN B O 1
ATOM 721 N N . GLU B 1 6 ? -5.238 18.125 27 1 49.62 6 GLU B N 1
ATOM 722 C CA . GLU B 1 6 ? -4.703 16.797 26.703 1 49.62 6 GLU B CA 1
ATOM 723 C C . GLU B 1 6 ? -5.352 16.203 25.453 1 49.62 6 GLU B C 1
ATOM 725 O O . GLU B 1 6 ? -6.559 15.953 25.438 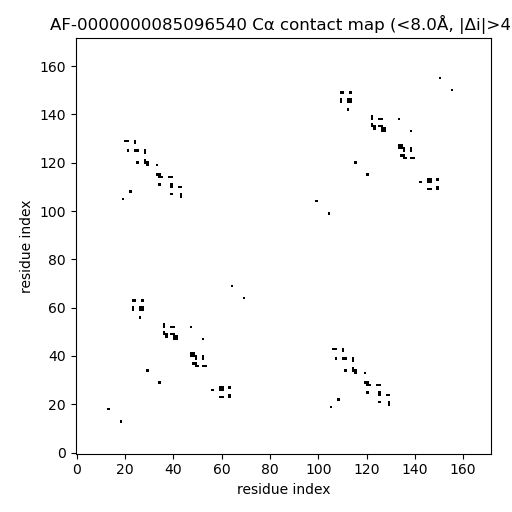1 49.62 6 GLU B O 1
ATOM 730 N N . SER B 1 7 ? -5.238 16.828 24.375 1 51.97 7 SER B N 1
ATOM 731 C CA . SER B 1 7 ? -5.781 16.359 23.109 1 51.97 7 SER B CA 1
ATOM 732 C C . SER B 1 7 ? -5.996 14.852 23.125 1 51.97 7 SER B C 1
ATOM 734 O O . SER B 1 7 ? -5.09 14.094 23.484 1 51.97 7 SER B O 1
ATOM 736 N N . PRO B 1 8 ? -7.188 14.5 23.562 1 53.06 8 PRO B N 1
ATOM 737 C CA . PRO B 1 8 ? -7.461 13.055 23.547 1 53.06 8 PRO B CA 1
ATOM 738 C C . PRO B 1 8 ? -6.551 12.305 22.578 1 53.06 8 PRO B C 1
ATOM 740 O O . PRO B 1 8 ? -6.309 12.766 21.453 1 53.06 8 PRO B O 1
ATOM 743 N N . LYS B 1 9 ? -5.348 11.938 23.109 1 56.94 9 LYS B N 1
ATOM 744 C CA . LYS B 1 9 ? -4.523 11.078 22.25 1 56.94 9 LYS B CA 1
ATOM 745 C C . LYS B 1 9 ? -5.383 10.242 21.312 1 56.94 9 LYS B C 1
ATOM 747 O O . LYS B 1 9 ? -6.113 9.352 21.75 1 56.94 9 LYS B O 1
ATOM 752 N N . LYS B 1 10 ? -6.109 10.922 20.438 1 64.19 10 LYS B N 1
ATOM 753 C CA . LYS B 1 10 ? -7.031 10.25 19.516 1 64.19 10 LYS B CA 1
ATOM 754 C C . LYS B 1 10 ? -6.477 8.898 19.078 1 64.19 10 LYS B C 1
ATOM 756 O O . LYS B 1 10 ? -5.297 8.781 18.734 1 64.19 10 LYS B O 1
ATOM 761 N N . ARG B 1 11 ? -6.914 7.824 19.812 1 79.38 11 ARG B N 1
ATOM 762 C CA . ARG B 1 11 ? -6.613 6.469 19.359 1 79.38 11 ARG B CA 1
ATOM 763 C C . ARG B 1 11 ? -6.891 6.32 17.875 1 79.38 11 ARG B C 1
ATOM 765 O O . ARG B 1 11 ? -8 6.594 17.406 1 79.38 11 ARG B O 1
ATOM 772 N N . ILE B 1 12 ? -5.906 6.41 17.172 1 87 12 ILE B N 1
ATOM 773 C CA . ILE B 1 12 ? -6.066 6.281 15.719 1 87 12 ILE B CA 1
ATOM 774 C C . ILE B 1 12 ? -6.672 4.918 15.391 1 87 12 ILE B C 1
ATOM 776 O O . ILE B 1 12 ? -6.16 3.883 15.82 1 87 12 ILE B O 1
ATOM 780 N N . VAL B 1 13 ? -7.949 5.051 14.945 1 91.19 13 VAL B N 1
ATOM 781 C CA . VAL B 1 13 ? -8.602 3.842 14.453 1 91.19 13 VAL B CA 1
ATOM 782 C C . VAL B 1 13 ? -8.336 3.686 12.961 1 91.19 13 VAL B C 1
ATOM 784 O O . VAL B 1 13 ? -8.711 4.547 12.164 1 91.19 13 VAL B O 1
ATOM 787 N N . TRP B 1 14 ? -7.762 2.594 12.594 1 93.88 14 TRP B N 1
ATOM 788 C CA . TRP B 1 14 ? -7.43 2.355 11.195 1 93.88 14 TRP B CA 1
ATOM 789 C C . TRP B 1 14 ? -8.641 1.831 10.43 1 93.88 14 TRP B C 1
ATOM 791 O O . TRP B 1 14 ? -8.906 0.627 10.422 1 93.88 14 TRP B O 1
ATOM 801 N N . THR B 1 15 ? -9.328 2.719 9.781 1 93.94 15 THR B N 1
ATOM 802 C CA . THR B 1 15 ? -10.438 2.363 8.906 1 93.94 15 THR B CA 1
ATOM 803 C C . THR B 1 15 ? -9.93 1.861 7.562 1 93.94 15 THR B C 1
ATOM 805 O O . THR B 1 15 ? -8.766 2.07 7.215 1 93.94 15 THR B O 1
ATOM 808 N N . PRO B 1 16 ? -10.789 1.165 6.82 1 92.38 16 PRO B N 1
ATOM 809 C CA . PRO B 1 16 ? -10.383 0.728 5.48 1 92.38 16 PRO B CA 1
ATOM 810 C C . PRO B 1 16 ? -9.938 1.886 4.594 1 92.38 16 PRO B C 1
ATOM 812 O O . PRO B 1 16 ? -9.008 1.735 3.795 1 92.38 16 PRO B O 1
ATOM 815 N N . GLU B 1 17 ? -10.656 2.992 4.754 1 92.75 17 GLU B N 1
ATOM 816 C CA . GLU B 1 17 ? -10.32 4.172 3.963 1 92.75 17 GLU B CA 1
ATOM 817 C C . GLU B 1 17 ? -8.961 4.73 4.359 1 92.75 17 GLU B C 1
ATOM 819 O O . GLU B 1 17 ? -8.172 5.121 3.498 1 92.75 17 GLU B O 1
ATOM 824 N N . LEU B 1 18 ? -8.742 4.77 5.625 1 93.12 18 LEU B N 1
ATOM 825 C CA . LEU B 1 18 ? -7.469 5.273 6.141 1 93.12 18 LEU B CA 1
ATOM 826 C C . LEU B 1 18 ? -6.32 4.355 5.742 1 93.12 18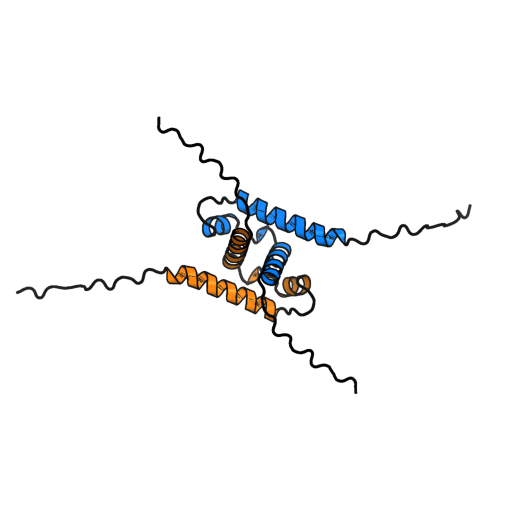 LEU B C 1
ATOM 828 O O . LEU B 1 18 ? -5.234 4.828 5.402 1 93.12 18 LEU B O 1
ATOM 832 N N . ASN B 1 19 ? -6.574 3.076 5.836 1 93.94 19 ASN B N 1
ATOM 833 C CA . ASN B 1 19 ? -5.57 2.111 5.398 1 93.94 19 ASN B CA 1
ATOM 834 C C . ASN B 1 19 ? -5.215 2.295 3.928 1 93.94 19 ASN B C 1
ATOM 836 O O . ASN B 1 19 ? -4.043 2.211 3.551 1 93.94 19 ASN B O 1
ATOM 840 N N . LYS B 1 20 ? -6.258 2.535 3.168 1 92.94 20 LYS B N 1
ATOM 841 C CA . LYS B 1 20 ? -6.027 2.779 1.747 1 92.94 20 LYS B CA 1
ATOM 842 C C . LYS B 1 20 ? -5.152 4.012 1.536 1 92.94 20 LYS B C 1
ATOM 844 O O . LYS B 1 20 ? -4.234 3.996 0.711 1 92.94 20 LYS B O 1
ATOM 849 N N . GLN B 1 21 ? -5.391 5.07 2.273 1 94.31 21 GLN B N 1
ATOM 850 C CA . GLN B 1 21 ? -4.605 6.297 2.184 1 94.31 21 GLN B CA 1
ATOM 851 C C . GLN B 1 21 ? -3.152 6.051 2.582 1 94.31 21 GLN B C 1
ATOM 853 O O . GLN B 1 21 ? -2.234 6.582 1.953 1 94.31 21 GLN B O 1
ATOM 858 N N . LEU B 1 22 ? -2.975 5.266 3.629 1 94.69 22 LEU B N 1
ATOM 859 C CA . LEU B 1 22 ? -1.635 4.898 4.074 1 94.69 22 LEU B CA 1
ATOM 860 C C . LEU B 1 22 ? -0.868 4.188 2.965 1 94.69 22 LEU B C 1
ATOM 862 O O . LEU B 1 22 ? 0.305 4.484 2.727 1 94.69 22 LEU B O 1
ATOM 866 N N . PHE B 1 23 ? -1.551 3.35 2.283 1 94 23 PHE B N 1
ATOM 867 C CA . PHE B 1 23 ? -0.934 2.545 1.235 1 94 23 PHE B CA 1
ATOM 868 C C . PHE B 1 23 ? -0.527 3.418 0.053 1 94 23 PHE B C 1
ATOM 870 O O . PHE B 1 23 ? 0.599 3.318 -0.439 1 94 23 PHE B O 1
ATOM 877 N N . VAL B 1 24 ? -1.412 4.254 -0.352 1 93.5 24 VAL B N 1
ATOM 878 C CA . VAL B 1 24 ? -1.147 5.148 -1.475 1 93.5 24 VAL B CA 1
ATOM 879 C C . VAL B 1 24 ? 0.005 6.086 -1.129 1 93.5 24 VAL B C 1
ATOM 881 O O . VAL B 1 24 ? 0.894 6.316 -1.951 1 93.5 24 VAL B O 1
ATOM 884 N N . THR B 1 25 ? -0.003 6.656 0.079 1 95.38 25 THR B N 1
ATOM 885 C CA . THR B 1 25 ? 1.045 7.555 0.551 1 95.38 25 THR B CA 1
ATOM 886 C C . THR B 1 25 ? 2.396 6.844 0.567 1 95.38 25 THR B C 1
ATOM 888 O O . THR B 1 25 ? 3.41 7.422 0.162 1 95.38 25 THR B O 1
ATOM 891 N N . LEU B 1 26 ? 2.381 5.598 0.985 1 94.38 26 LEU B N 1
ATOM 892 C CA . LEU B 1 26 ? 3.598 4.797 1.027 1 94.38 26 LEU B CA 1
ATOM 893 C C . LEU B 1 26 ? 4.188 4.629 -0.369 1 94.38 26 LEU B C 1
ATOM 895 O O . LEU B 1 26 ? 5.383 4.844 -0.572 1 94.38 26 LEU B O 1
ATOM 899 N N . ILE B 1 27 ? 3.379 4.273 -1.33 1 94.44 27 ILE B N 1
ATOM 900 C CA . ILE B 1 27 ? 3.795 4.078 -2.715 1 94.44 27 ILE B CA 1
ATOM 901 C C . ILE B 1 27 ? 4.387 5.375 -3.264 1 94.44 27 ILE B C 1
ATOM 903 O O . ILE B 1 27 ? 5.418 5.359 -3.941 1 94.44 27 ILE B O 1
ATOM 907 N N . ASN B 1 28 ? 3.74 6.488 -2.902 1 93.12 28 ASN B N 1
ATOM 908 C CA . ASN B 1 28 ? 4.191 7.789 -3.377 1 93.12 28 ASN B CA 1
ATOM 909 C C . ASN B 1 28 ? 5.551 8.164 -2.793 1 93.12 28 ASN B C 1
ATOM 911 O O . ASN B 1 28 ? 6.328 8.883 -3.424 1 93.12 28 ASN B O 1
ATOM 915 N N . CYS B 1 29 ? 5.859 7.66 -1.677 1 93.75 29 CYS B N 1
ATOM 916 C CA . CYS B 1 29 ? 7.094 8.008 -0.988 1 93.75 29 CYS B CA 1
ATOM 917 C C . CYS B 1 29 ? 8.211 7.039 -1.354 1 93.75 29 CYS B C 1
ATOM 919 O O . CYS B 1 29 ? 9.391 7.316 -1.104 1 93.75 29 CYS B O 1
ATOM 921 N N . LEU B 1 30 ? 7.867 5.941 -1.979 1 93.25 30 LEU B N 1
ATOM 922 C CA . LEU B 1 30 ? 8.852 4.926 -2.324 1 93.25 30 LEU B CA 1
ATOM 923 C C . LEU B 1 30 ? 9.555 5.27 -3.635 1 93.25 30 LEU B C 1
ATOM 925 O O . LEU B 1 30 ? 8.938 5.828 -4.547 1 93.25 30 LEU B O 1
ATOM 929 N N . GLU B 1 31 ? 10.828 4.93 -3.617 1 91.75 31 GLU B N 1
ATOM 930 C CA . GLU B 1 31 ? 11.57 5.004 -4.875 1 91.75 31 GLU B CA 1
ATOM 931 C C . GLU B 1 31 ? 11.273 3.799 -5.762 1 91.75 31 GLU B C 1
ATOM 933 O O . GLU B 1 31 ? 11.203 2.668 -5.277 1 91.75 31 GLU B O 1
ATOM 938 N N . PRO B 1 32 ? 11.117 4.039 -7.082 1 89.06 32 PRO B N 1
ATOM 939 C CA . PRO B 1 32 ? 10.844 2.932 -8 1 89.06 32 PRO B CA 1
ATOM 940 C C . PRO B 1 32 ? 11.875 1.812 -7.895 1 89.06 32 PRO B C 1
ATOM 942 O O . PRO B 1 32 ? 11.547 0.642 -8.102 1 89.06 32 PRO B O 1
ATOM 945 N N . SER B 1 33 ? 13.047 2.223 -7.555 1 92.38 33 SER B N 1
ATOM 946 C CA . SER B 1 33 ? 14.141 1.257 -7.488 1 92.38 33 SER B CA 1
ATOM 947 C C . SER B 1 33 ? 14.047 0.4 -6.23 1 92.38 33 SER B C 1
ATOM 949 O O . SER B 1 33 ? 14.656 -0.67 -6.156 1 92.38 33 SER B O 1
ATOM 951 N N . ALA B 1 34 ? 13.281 0.795 -5.293 1 92.62 34 ALA B N 1
ATOM 952 C CA . ALA B 1 34 ? 13.164 0.077 -4.027 1 92.62 34 ALA B CA 1
ATOM 953 C C . ALA B 1 34 ? 12.148 -1.054 -4.129 1 92.62 34 ALA B C 1
ATOM 955 O O . ALA B 1 34 ? 12.141 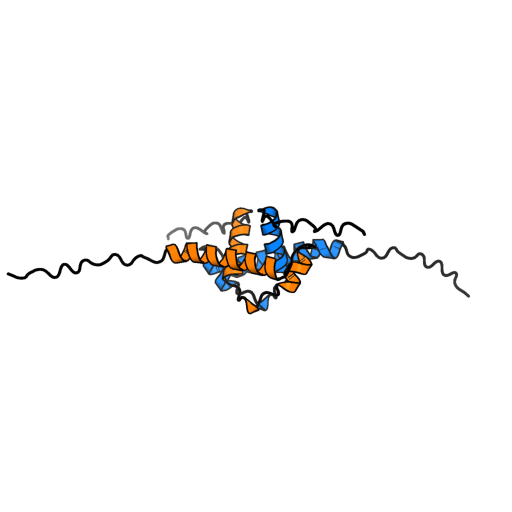-1.968 -3.301 1 92.62 34 ALA B O 1
ATOM 956 N N . ILE B 1 35 ? 11.359 -1.058 -5.145 1 94.94 35 ILE B N 1
ATOM 957 C CA . ILE B 1 35 ? 10.281 -2.029 -5.301 1 94.94 35 ILE B CA 1
ATOM 958 C C . ILE B 1 35 ? 10.742 -3.172 -6.203 1 94.94 35 ILE B C 1
ATOM 960 O O . ILE B 1 35 ? 11.195 -2.938 -7.324 1 94.94 35 ILE B O 1
ATOM 964 N N . ASN B 1 36 ? 10.703 -4.363 -5.68 1 95.25 36 ASN B N 1
ATOM 965 C CA . ASN B 1 36 ? 10.938 -5.555 -6.484 1 95.25 36 ASN B CA 1
ATOM 966 C C . ASN B 1 36 ? 9.641 -6.066 -7.113 1 95.25 36 ASN B C 1
ATOM 968 O O . ASN B 1 36 ? 8.945 -6.891 -6.523 1 95.25 36 ASN B O 1
ATOM 972 N N . TYR B 1 37 ? 9.391 -5.641 -8.297 1 96.19 37 TYR B N 1
ATOM 973 C CA . TYR B 1 37 ? 8.125 -5.91 -8.969 1 96.19 37 TYR B CA 1
ATOM 974 C C . TYR B 1 37 ? 7.953 -7.402 -9.227 1 96.19 37 TYR B C 1
ATOM 976 O O . TYR B 1 37 ? 6.832 -7.914 -9.211 1 96.19 37 TYR B O 1
ATOM 984 N N . PHE B 1 38 ? 9.039 -8.047 -9.477 1 95.88 38 PHE B N 1
ATOM 985 C CA . PHE B 1 38 ? 8.977 -9.484 -9.719 1 95.88 38 PHE B CA 1
ATOM 986 C C . PHE B 1 38 ? 8.539 -10.227 -8.461 1 95.88 38 PHE B C 1
ATOM 988 O O . PHE B 1 38 ? 7.641 -11.07 -8.516 1 95.88 38 PHE B O 1
ATOM 995 N N . LYS B 1 39 ? 9.125 -9.867 -7.383 1 95.06 39 LYS B N 1
ATOM 996 C CA . LYS B 1 39 ? 8.805 -10.5 -6.105 1 95.06 39 LYS B CA 1
ATOM 997 C C . LYS B 1 39 ? 7.367 -10.195 -5.691 1 95.06 39 LYS B C 1
ATOM 999 O O . LYS B 1 39 ? 6.652 -11.086 -5.219 1 95.06 39 LYS B O 1
ATOM 1004 N N . VAL B 1 40 ? 6.934 -9.016 -5.863 1 96.06 40 VAL B N 1
ATOM 1005 C CA . VAL B 1 40 ? 5.574 -8.609 -5.523 1 96.06 40 VAL B CA 1
ATOM 1006 C C . VAL B 1 40 ? 4.574 -9.398 -6.363 1 96.06 40 VAL B C 1
ATOM 1008 O O . VAL B 1 40 ? 3.604 -9.945 -5.836 1 96.06 40 VAL B O 1
ATOM 1011 N N . ALA B 1 41 ? 4.863 -9.469 -7.672 1 96.56 41 ALA B N 1
ATOM 1012 C CA . ALA B 1 41 ? 3.988 -10.211 -8.578 1 96.56 41 ALA B CA 1
ATOM 1013 C C . ALA B 1 41 ? 3.889 -11.672 -8.164 1 96.56 41 ALA B C 1
ATOM 1015 O O . ALA B 1 41 ? 2.799 -12.258 -8.164 1 96.56 41 ALA B O 1
ATOM 1016 N N . ALA B 1 42 ? 5.02 -12.234 -7.809 1 95.31 42 ALA B N 1
ATOM 1017 C CA . ALA B 1 42 ? 5.094 -13.641 -7.406 1 95.31 42 ALA B CA 1
ATOM 1018 C C . ALA B 1 42 ? 4.273 -13.891 -6.145 1 95.31 42 ALA B C 1
ATOM 1020 O O . ALA B 1 42 ? 3.635 -14.938 -6.012 1 95.31 42 ALA B O 1
ATOM 1021 N N . ASN B 1 43 ? 4.27 -12.938 -5.223 1 94.06 43 ASN B N 1
ATOM 1022 C CA . ASN B 1 43 ? 3.568 -13.094 -3.953 1 94.06 43 ASN B CA 1
ATOM 1023 C C . ASN B 1 43 ? 2.07 -12.844 -4.105 1 94.06 43 ASN B C 1
ATOM 1025 O O . ASN B 1 43 ? 1.267 -13.375 -3.336 1 94.06 43 ASN B O 1
ATOM 1029 N N . LEU B 1 44 ? 1.656 -11.961 -5.039 1 92.69 44 LEU B N 1
ATOM 1030 C CA . LEU B 1 44 ? 0.241 -11.727 -5.305 1 92.69 44 LEU B CA 1
ATOM 1031 C C . LEU B 1 44 ? -0.434 -13 -5.816 1 92.69 44 LEU B C 1
ATOM 1033 O O . LEU B 1 44 ? -1.585 -13.273 -5.473 1 92.69 44 LEU B O 1
ATOM 1037 N N . GLY B 1 45 ? 0.225 -13.688 -6.598 1 90.75 45 GLY B N 1
ATOM 1038 C CA . GLY B 1 45 ? -0.318 -14.938 -7.113 1 90.75 45 GLY B CA 1
ATOM 1039 C C . GLY B 1 45 ? 0.057 -15.195 -8.555 1 90.75 45 GLY B C 1
ATOM 1040 O O . GLY B 1 45 ? 0.849 -14.461 -9.148 1 90.75 45 GLY B O 1
ATOM 1041 N N . GLU B 1 46 ? -0.73 -16.281 -8.945 1 88.06 46 GLU B N 1
ATOM 1042 C CA . GLU B 1 46 ? -0.528 -16.656 -10.344 1 88.06 46 GLU B CA 1
ATOM 1043 C C . GLU B 1 46 ? -1.322 -15.742 -11.281 1 88.06 46 GLU B C 1
ATOM 1045 O O . GLU B 1 46 ? -2.4 -15.266 -10.922 1 88.06 46 GLU B O 1
ATOM 1050 N N . GLY B 1 47 ? -0.77 -15.164 -12.305 1 90.06 47 GLY B N 1
ATOM 1051 C CA . GLY B 1 47 ? -1.485 -14.32 -13.25 1 90.06 47 GLY B CA 1
ATOM 1052 C C . GLY B 1 47 ? -0.95 -12.906 -13.312 1 90.06 47 GLY B C 1
ATOM 1053 O O . GLY B 1 47 ? -1.299 -12.141 -14.219 1 90.06 47 GLY B O 1
ATOM 1054 N N . PHE B 1 48 ? -0.215 -12.711 -12.273 1 94.31 48 PHE B N 1
ATOM 1055 C CA . PHE B 1 48 ? 0.35 -11.367 -12.266 1 94.31 48 PHE B CA 1
ATOM 1056 C C . PHE B 1 48 ? 1.783 -11.375 -12.789 1 94.31 48 PHE B C 1
ATOM 1058 O O . PHE B 1 48 ? 2.584 -12.227 -12.391 1 94.31 48 PHE B O 1
ATOM 1065 N N . SER B 1 49 ? 2.002 -10.445 -13.625 1 95.5 49 SER B N 1
ATOM 1066 C CA . SER B 1 49 ? 3.365 -10.258 -14.109 1 95.5 49 SER B CA 1
ATOM 1067 C C . SER B 1 49 ? 3.986 -8.984 -13.547 1 95.5 49 SER B C 1
ATOM 1069 O O . SER B 1 49 ? 3.277 -8.125 -13.016 1 95.5 49 SER B O 1
ATOM 1071 N N . ARG B 1 50 ? 5.316 -8.992 -13.695 1 95.12 50 ARG B N 1
ATOM 1072 C CA . ARG B 1 50 ? 6.066 -7.816 -13.266 1 95.12 50 ARG B CA 1
ATOM 1073 C C . ARG B 1 50 ? 5.5 -6.547 -13.891 1 95.12 50 ARG B C 1
ATOM 1075 O O . ARG B 1 50 ? 5.359 -5.527 -13.219 1 95.12 50 ARG B O 1
ATOM 1082 N N . ASP B 1 51 ? 5.156 -6.688 -15.172 1 96.19 51 ASP B N 1
ATOM 1083 C CA . ASP B 1 51 ? 4.684 -5.539 -15.93 1 96.19 51 ASP B CA 1
ATOM 1084 C C . ASP B 1 51 ? 3.324 -5.062 -15.422 1 96.19 51 ASP B C 1
ATOM 1086 O O . ASP B 1 51 ? 3.059 -3.859 -15.375 1 96.19 51 ASP B O 1
ATOM 1090 N N . ILE B 1 52 ? 2.518 -5.945 -15.078 1 96.06 52 ILE B N 1
ATOM 1091 C CA . ILE B 1 52 ? 1.179 -5.641 -14.586 1 96.06 52 ILE B CA 1
ATOM 1092 C C . ILE B 1 52 ? 1.276 -4.871 -13.273 1 96.06 52 ILE B C 1
ATOM 1094 O O . ILE B 1 52 ? 0.607 -3.854 -13.086 1 96.06 52 ILE B O 1
ATOM 1098 N N . VAL B 1 53 ? 2.146 -5.355 -12.422 1 96.19 53 VAL B N 1
ATOM 1099 C CA . VAL B 1 53 ? 2.34 -4.727 -11.117 1 96.19 53 VAL B CA 1
ATOM 1100 C C . VAL B 1 53 ? 2.957 -3.342 -11.305 1 96.19 53 VAL B C 1
ATOM 1102 O O . VAL B 1 53 ? 2.527 -2.375 -10.664 1 96.19 53 VAL B O 1
ATOM 1105 N N . TYR B 1 54 ? 3.912 -3.299 -12.195 1 95.94 54 TYR B N 1
ATOM 1106 C CA . TYR B 1 54 ? 4.562 -2.027 -12.484 1 95.94 54 TYR B CA 1
ATOM 1107 C C . TYR B 1 54 ? 3.551 -0.991 -12.953 1 95.94 54 TYR B C 1
ATOM 1109 O O . TYR B 1 54 ? 3.541 0.142 -12.469 1 95.94 54 TYR B O 1
ATOM 1117 N N . LYS B 1 55 ? 2.732 -1.347 -13.828 1 95.88 55 LYS B N 1
ATOM 1118 C CA . LYS B 1 55 ? 1.744 -0.429 -14.391 1 95.88 55 LYS B CA 1
ATOM 1119 C C . LYS B 1 55 ? 0.768 0.048 -13.32 1 95.88 55 LYS B C 1
ATOM 1121 O O . LYS B 1 55 ? 0.399 1.224 -13.289 1 95.88 55 LYS B O 1
ATOM 1126 N N . ARG B 1 56 ? 0.408 -0.824 -12.453 1 95.5 56 ARG B N 1
ATOM 1127 C CA . ARG B 1 56 ? -0.537 -0.467 -11.398 1 95.5 56 ARG B CA 1
ATOM 1128 C C . ARG B 1 56 ? 0.072 0.546 -10.438 1 95.5 56 ARG B C 1
ATOM 1130 O O . ARG B 1 56 ? -0.564 1.544 -10.086 1 95.5 56 ARG B O 1
ATOM 1137 N N . ILE B 1 57 ? 1.289 0.269 -10.062 1 95.25 57 ILE B N 1
ATOM 1138 C CA . ILE B 1 57 ? 1.99 1.158 -9.141 1 95.25 57 ILE B CA 1
ATOM 1139 C C . ILE B 1 57 ? 2.244 2.504 -9.82 1 95.25 57 ILE B C 1
ATOM 1141 O O . ILE B 1 57 ? 2.094 3.557 -9.195 1 95.25 57 ILE B O 1
ATOM 1145 N N . TYR B 1 58 ? 2.564 2.457 -11.047 1 93.81 58 TYR B N 1
ATOM 1146 C CA . TYR B 1 58 ? 2.76 3.672 -11.828 1 93.81 58 TYR B CA 1
ATOM 1147 C C . TYR B 1 58 ? 1.486 4.508 -11.867 1 93.81 58 TYR B C 1
ATOM 1149 O O . TYR B 1 58 ? 1.527 5.723 -11.664 1 93.81 58 TYR B O 1
ATOM 1157 N N . ASP B 1 59 ? 0.369 3.885 -12.094 1 94.25 59 ASP B N 1
ATOM 1158 C CA . ASP B 1 59 ? -0.923 4.562 -12.148 1 94.25 59 ASP B CA 1
ATOM 1159 C C . ASP B 1 59 ? -1.258 5.207 -10.805 1 94.25 59 ASP B C 1
ATOM 1161 O O . ASP B 1 59 ? -1.809 6.312 -10.758 1 94.25 59 ASP B O 1
ATOM 1165 N N . ILE B 1 60 ? -0.989 4.57 -9.781 1 93.5 60 ILE B N 1
ATOM 1166 C CA . ILE B 1 60 ? -1.268 5.082 -8.445 1 93.5 60 ILE B CA 1
ATOM 1167 C C . ILE B 1 60 ? -0.421 6.324 -8.18 1 93.5 60 ILE B C 1
ATOM 1169 O O . ILE B 1 60 ? -0.919 7.32 -7.648 1 93.5 60 ILE B O 1
ATOM 1173 N N . LYS B 1 61 ? 0.8 6.25 -8.555 1 92.12 61 LYS B N 1
ATOM 1174 C CA . LYS B 1 61 ? 1.696 7.387 -8.359 1 92.12 61 LYS B CA 1
ATOM 1175 C C . LYS B 1 61 ? 1.246 8.586 -9.18 1 92.12 61 LYS B C 1
ATOM 1177 O O . LYS B 1 61 ? 1.328 9.727 -8.727 1 92.12 61 LYS B O 1
ATOM 1182 N N . LYS B 1 62 ? 0.814 8.312 -10.273 1 89.19 62 LYS B N 1
ATOM 1183 C CA . LYS B 1 62 ? 0.37 9.383 -11.164 1 89.19 62 LYS B CA 1
ATOM 1184 C C . LYS B 1 62 ? -0.886 10.062 -10.625 1 89.19 62 LYS B C 1
ATOM 1186 O O . LYS B 1 62 ? -1.023 11.281 -10.711 1 89.19 62 LYS B O 1
ATOM 1191 N N . LYS B 1 63 ? -1.735 9.297 -10.078 1 81.94 63 LYS B N 1
ATOM 1192 C CA . LYS B 1 63 ? -2.98 9.82 -9.523 1 81.94 63 LYS B CA 1
ATOM 1193 C C . LYS B 1 63 ? -2.723 10.609 -8.242 1 81.94 63 LYS B C 1
ATOM 1195 O O . LYS B 1 63 ? -3.389 11.609 -7.98 1 81.94 63 LYS B O 1
ATOM 1200 N N . GLY B 1 64 ? -1.928 10.094 -7.398 1 70.5 64 GLY B N 1
ATOM 1201 C CA . GLY B 1 64 ? -1.548 10.844 -6.215 1 70.5 64 GLY B CA 1
ATOM 1202 C C . GLY B 1 64 ? -0.938 12.195 -6.535 1 70.5 64 GLY B C 1
ATOM 1203 O O . GLY B 1 64 ? -1.199 13.18 -5.844 1 70.5 64 GLY B O 1
ATOM 1204 N N . VAL B 1 65 ? -0.078 12.234 -7.473 1 58.75 65 VAL B N 1
ATOM 1205 C CA . VAL B 1 65 ? 0.575 13.461 -7.918 1 58.75 65 VAL B CA 1
ATOM 1206 C C . VAL B 1 65 ? -0.464 14.422 -8.492 1 58.75 65 VAL B C 1
ATOM 1208 O O . VAL B 1 65 ? -0.383 15.633 -8.289 1 58.75 65 VAL B O 1
ATOM 1211 N N . ASN B 1 66 ? -1.386 13.758 -9.125 1 55.53 66 ASN B N 1
ATOM 1212 C CA . ASN B 1 66 ? -2.396 14.625 -9.719 1 55.53 66 ASN B CA 1
ATOM 1213 C C . ASN B 1 66 ? -3.262 15.297 -8.656 1 55.53 66 ASN B C 1
ATOM 1215 O O . ASN B 1 66 ? -3.779 16.391 -8.875 1 55.53 66 ASN B O 1
ATOM 1219 N N . MET B 1 67 ? -3.377 14.602 -7.621 1 50.78 67 MET B N 1
ATOM 1220 C CA . MET B 1 67 ? -4.137 15.242 -6.555 1 50.78 67 MET B CA 1
ATOM 1221 C C . MET B 1 67 ? -3.32 16.344 -5.895 1 50.78 67 MET B C 1
ATOM 1223 O O . MET B 1 67 ? -3.873 17.359 -5.453 1 50.78 67 MET B O 1
ATOM 1227 N N . VAL B 1 68 ? -2.059 16.156 -5.727 1 47.19 68 VAL B N 1
ATOM 1228 C CA . VAL B 1 68 ? -1.231 17.219 -5.145 1 47.19 68 VAL B CA 1
ATOM 1229 C C . VAL B 1 68 ? -0.99 18.312 -6.18 1 47.19 68 VAL B C 1
ATOM 1231 O O . VAL B 1 68 ? -0.957 19.5 -5.84 1 47.19 68 VAL B O 1
ATOM 1234 N N . GLU B 1 69 ? -0.646 17.891 -7.367 1 46.25 69 GLU B N 1
ATOM 1235 C CA . GLU B 1 69 ? -0.331 18.938 -8.336 1 46.25 69 GLU B CA 1
ATOM 1236 C C . GLU B 1 69 ? -1.551 19.812 -8.617 1 46.25 69 GLU B C 1
ATOM 1238 O O . GLU B 1 69 ? -1.416 20.938 -9.102 1 46.25 69 GLU B O 1
ATOM 1243 N N . LYS B 1 70 ? -2.641 19.141 -8.57 1 43.97 70 LYS B N 1
ATOM 1244 C CA . LYS B 1 70 ? -3.711 20.078 -8.898 1 43.97 70 LYS B CA 1
ATOM 1245 C C . LYS B 1 70 ? -3.762 21.234 -7.895 1 43.97 70 LYS B C 1
ATOM 1247 O O . LYS B 1 70 ? -4.48 22.219 -8.102 1 43.97 70 LYS B O 1
ATOM 1252 N N . SER B 1 71 ? -3.234 20.859 -6.711 1 40.34 71 SER B N 1
ATOM 1253 C CA . SER B 1 71 ? -3.305 22.031 -5.832 1 40.34 71 SER B CA 1
ATOM 1254 C C . SER B 1 71 ? -2.207 23.031 -6.16 1 40.34 71 SER B C 1
ATOM 1256 O O . SER B 1 71 ? -1.657 23.672 -5.262 1 40.34 71 SER B O 1
ATOM 1258 N N . THR B 1 72 ? -1.386 22.781 -7.137 1 44.09 72 THR B N 1
ATOM 1259 C CA . THR B 1 72 ? -0.472 23.859 -7.477 1 44.09 72 THR B CA 1
ATOM 1260 C C . THR B 1 72 ? -1.244 25.125 -7.82 1 44.09 72 THR B C 1
ATOM 1262 O O . THR B 1 72 ? -2.141 25.109 -8.664 1 44.09 72 THR B O 1
ATOM 1265 N N . PRO B 1 73 ? -1.131 26.078 -6.957 1 38.41 73 PRO B N 1
ATOM 1266 C CA . PRO B 1 73 ? -1.713 27.422 -7.059 1 38.41 73 PRO B CA 1
ATOM 1267 C C . PRO B 1 73 ? -1.586 28.016 -8.461 1 38.41 73 PRO B C 1
ATOM 1269 O O . PRO B 1 73 ? -0.483 28.078 -9.008 1 38.41 73 PRO B O 1
ATOM 1272 N N . LYS B 1 74 ? -2.463 27.766 -9.359 1 39.66 74 LYS B N 1
ATOM 1273 C CA . LYS B 1 74 ? -2.584 28.672 -10.5 1 39.66 74 LYS B CA 1
ATOM 1274 C C . LYS B 1 74 ? -2.289 30.109 -10.094 1 39.66 74 LYS B C 1
ATOM 1276 O O . LYS B 1 74 ? -2.859 30.625 -9.125 1 39.66 74 LYS B O 1
ATOM 1281 N N . LYS B 1 75 ? -0.944 30.578 -10.047 1 38.53 75 LYS B N 1
ATOM 1282 C CA . LYS B 1 75 ? -0.584 31.984 -9.977 1 38.53 75 LYS B CA 1
ATOM 1283 C C . LYS B 1 75 ? -1.674 32.875 -10.594 1 38.53 75 LYS B C 1
ATOM 1285 O O . LYS B 1 75 ? -2.119 32.594 -11.719 1 38.53 75 LYS B O 1
ATOM 1290 N N . ARG B 1 76 ? -2.678 33.25 -9.844 1 42.66 76 ARG B N 1
ATOM 1291 C CA . ARG B 1 76 ? -3.52 34.375 -10.234 1 42.66 76 ARG B CA 1
ATOM 1292 C C . ARG B 1 76 ? -2.729 35.406 -11.039 1 42.66 76 ARG B C 1
ATOM 1294 O O . ARG B 1 76 ? -1.651 35.812 -10.625 1 42.66 76 ARG B O 1
ATOM 1301 N N . LYS B 1 77 ? -2.754 35.375 -12.43 1 41.09 77 LYS B N 1
ATOM 1302 C CA . LYS B 1 77 ? -2.256 36.406 -13.328 1 41.09 77 LYS B CA 1
ATOM 1303 C C . LYS B 1 77 ? -2.451 37.781 -12.727 1 41.09 77 LYS B C 1
ATOM 1305 O O . LYS B 1 77 ? -3.566 38.156 -12.359 1 41.09 77 LYS B O 1
ATOM 1310 N N . VAL B 1 78 ? -1.657 38.281 -11.773 1 38.22 78 VAL B N 1
ATOM 1311 C CA . VAL B 1 78 ? -1.544 39.688 -11.383 1 38.22 78 VAL B CA 1
ATOM 1312 C C . VAL B 1 78 ? -1.603 40.562 -12.625 1 38.22 78 VAL B C 1
ATOM 1314 O O . VAL B 1 78 ? -0.837 40.375 -13.578 1 38.22 78 VAL B O 1
ATOM 1317 N N . VAL B 1 79 ? -2.85 40.969 -13.133 1 38.78 79 VAL B N 1
ATOM 1318 C CA . VAL B 1 79 ? -3.111 42.094 -14.008 1 38.78 79 VAL B CA 1
ATOM 1319 C C . VAL B 1 79 ? -2.182 43.25 -13.641 1 38.78 79 VAL B C 1
ATOM 1321 O O . VAL B 1 79 ? -2.252 43.781 -12.531 1 38.78 79 VAL B O 1
ATOM 1324 N N . THR B 1 80 ? -0.924 43.156 -13.812 1 36.97 80 THR B N 1
ATOM 1325 C CA . THR B 1 80 ? -0.117 44.375 -13.797 1 36.97 80 THR B CA 1
ATOM 1326 C C . THR B 1 80 ? -0.833 45.5 -14.523 1 36.97 80 THR B C 1
ATOM 1328 O O . THR B 1 80 ? -0.995 45.469 -15.742 1 36.97 80 THR B O 1
ATOM 1331 N N . ASP B 1 81 ? -2.068 45.906 -13.977 1 36.97 81 ASP B N 1
ATOM 1332 C CA . ASP B 1 81 ? -2.648 47.188 -14.344 1 36.97 81 ASP B CA 1
ATOM 1333 C C . ASP B 1 81 ? -1.583 48.281 -14.359 1 36.97 81 ASP B C 1
ATOM 1335 O O . ASP B 1 81 ? -1.24 48.844 -13.312 1 36.97 81 ASP B O 1
ATOM 1339 N N . ALA B 1 82 ? -0.332 48.156 -14.789 1 37.41 82 ALA B N 1
ATOM 1340 C CA . ALA B 1 82 ? 0.394 49.406 -15.055 1 37.41 82 ALA B CA 1
ATOM 1341 C C . ALA B 1 82 ? -0.509 50.438 -15.711 1 37.41 82 ALA B C 1
ATOM 1343 O O . ALA B 1 82 ? -1.101 50.188 -16.766 1 37.41 82 ALA B O 1
ATOM 1344 N N . ASP B 1 83 ? -1.261 51.312 -14.969 1 37.22 83 ASP B N 1
ATOM 1345 C CA . ASP B 1 83 ? -1.847 52.625 -15.094 1 37.22 83 ASP B CA 1
ATOM 1346 C C . ASP B 1 83 ? -1.092 53.469 -16.125 1 37.22 83 ASP B C 1
ATOM 1348 O O . ASP B 1 83 ? 0.134 53.406 -16.219 1 37.22 83 ASP B O 1
ATOM 1352 N N . GLU B 1 84 ? -1.695 53.844 -17.297 1 39.78 84 GLU B N 1
ATOM 1353 C CA . GLU B 1 84 ? -1.648 55 -18.219 1 39.78 84 GLU B CA 1
ATOM 1354 C C . GLU B 1 84 ? -1.433 56.312 -17.453 1 39.78 84 GLU B C 1
ATOM 1356 O O . GLU B 1 84 ? -2.301 56.719 -16.688 1 39.78 84 GLU B O 1
ATOM 1361 N N . ASN B 1 85 ? -0.466 56.469 -16.625 1 35.5 85 ASN B N 1
ATOM 1362 C CA . ASN B 1 85 ? -0.283 57.844 -16.219 1 35.5 85 ASN B CA 1
ATOM 1363 C C . ASN B 1 85 ? -0.547 58.812 -17.391 1 35.5 85 ASN B C 1
ATOM 1365 O O . ASN B 1 85 ? -0.036 58.594 -18.484 1 35.5 85 ASN B O 1
ATOM 1369 N N . SER B 1 86 ? -1.501 59.781 -17.188 1 30.95 86 SER B N 1
ATOM 1370 C CA . SER B 1 86 ? -1.863 61.125 -17.641 1 30.95 86 SER B CA 1
ATOM 1371 C C . SER B 1 86 ? -0.625 61.969 -17.859 1 30.95 86 SER B C 1
ATOM 1373 O O . SER B 1 86 ? 0.355 61.875 -17.125 1 30.95 86 SER B O 1
#

Organism: Talaromyces marneffei (strain ATCC 18224 / CBS 334.59 / QM 7333) (NCBI:txid441960)

Foldseek 3Di:
DPPPPPVPPPPDDCDPVNVVVVVLVVLLPDDPVVDDLQVVQVVVHPPGDSVNSVVVSVVSNVVVCCVVCVPVPPPPPPPCPPPPPD/DPPPPPVPPPPDDCDPVNVVVVVLVVLLPDDPVVDDLQVVQVVVHPPGDSVNSVVVSVVSNVVVVCVVVVPVPPPPPPPPPPDPDD

pLDDT: mean 74.8, std 24.1, range [28.78, 96.56]

Radius of gyration: 25.18 Å; Cα contacts (8 Å, |Δi|>4): 87; chains: 2; bounding box: 30×115×64 Å

Sequence (172 aa):
MASAQESPKKRIVWTPELNKQLFVTLINCLEPSAINYFKVAANLGEGFSRDIVYKRIYDIKKKGVNMVEKSTPKKRKVVTDADENSMASAQESPKKRIVWTPELNKQLFVTLINCLEPSAINYFKVAANLGEGFSRDIVYKRIYDIKKKGVNMVEKSTPKKRKVVTDADENS